Protein AF-A0A3P3R3I9-F1 (afdb_monomer_lite)

pLDDT: mean 73.8, std 19.0, range [37.38, 93.25]

Foldseek 3Di:
DDPCQPDPVPVFKGWDCPDPPDIDIDTPDPVVRVVQVVCVVCCVPDNDPVSVVVVVVVVVVPVPPPDDPPDDD

Structure (mmCIF, N/CA/C/O backbone):
data_AF-A0A3P3R3I9-F1
#
_entry.id   AF-A0A3P3R3I9-F1
#
loop_
_atom_site.group_PDB
_atom_site.id
_atom_site.type_symbol
_atom_site.label_atom_id
_atom_site.label_alt_id
_atom_site.label_comp_id
_atom_site.label_asym_id
_atom_site.label_entity_id
_atom_site.label_seq_id
_atom_site.pdbx_PDB_ins_code
_atom_site.Cartn_x
_atom_site.Cartn_y
_atom_site.Cartn_z
_atom_site.occupancy
_atom_site.B_iso_or_equiv
_atom_site.auth_seq_id
_atom_site.auth_comp_id
_atom_site.auth_asym_id
_atom_site.auth_atom_id
_atom_site.pdbx_PDB_model_num
ATOM 1 N N . MET A 1 1 ? 10.165 -11.697 -24.819 1.00 37.38 1 MET A N 1
ATOM 2 C CA . MET A 1 1 ? 10.441 -10.685 -23.776 1.00 37.38 1 MET A CA 1
ATOM 3 C C . MET A 1 1 ? 9.626 -11.044 -22.538 1.00 37.38 1 MET A C 1
ATOM 5 O O . MET A 1 1 ? 8.441 -10.741 -22.502 1.00 37.38 1 MET A O 1
ATOM 9 N N . TYR A 1 2 ? 10.196 -11.761 -21.567 1.00 42.72 2 TYR A N 1
ATOM 10 C CA . TYR A 1 2 ? 9.486 -12.051 -20.317 1.00 42.72 2 TYR A CA 1
ATOM 11 C C . TYR A 1 2 ? 9.442 -10.772 -19.479 1.00 42.72 2 TYR A C 1
ATOM 13 O O . TYR A 1 2 ? 10.471 -10.322 -18.973 1.00 42.72 2 TYR A O 1
ATOM 21 N N . ARG A 1 3 ? 8.259 -10.160 -19.368 1.00 43.31 3 ARG A N 1
ATOM 22 C CA . ARG A 1 3 ? 7.984 -9.123 -18.371 1.00 43.31 3 ARG A CA 1
ATOM 23 C C . ARG A 1 3 ? 8.166 -9.798 -17.012 1.00 43.31 3 ARG A C 1
ATOM 25 O O . ARG A 1 3 ? 7.313 -10.574 -16.600 1.00 43.31 3 ARG A O 1
ATOM 32 N N . ARG A 1 4 ? 9.304 -9.574 -16.349 1.00 46.06 4 ARG A N 1
ATOM 33 C CA . ARG A 1 4 ? 9.442 -9.919 -14.932 1.00 46.06 4 ARG A CA 1
ATOM 34 C C . ARG A 1 4 ? 8.528 -8.972 -14.166 1.00 46.06 4 ARG A C 1
ATOM 36 O O . ARG A 1 4 ? 8.936 -7.877 -13.795 1.00 46.06 4 ARG A O 1
ATOM 43 N N . GLU A 1 5 ? 7.280 -9.381 -13.978 1.00 51.84 5 GLU A N 1
ATOM 44 C CA . GLU A 1 5 ? 6.460 -8.880 -12.882 1.00 51.84 5 GLU A CA 1
ATOM 45 C C . GLU A 1 5 ? 7.141 -9.382 -11.614 1.00 51.84 5 GLU A C 1
ATOM 47 O O . GLU A 1 5 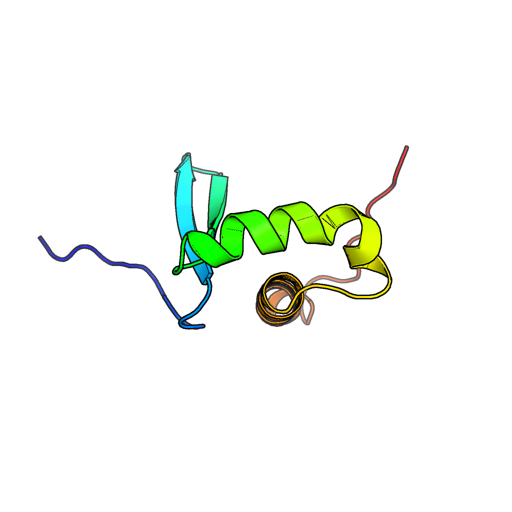? 6.996 -10.533 -11.20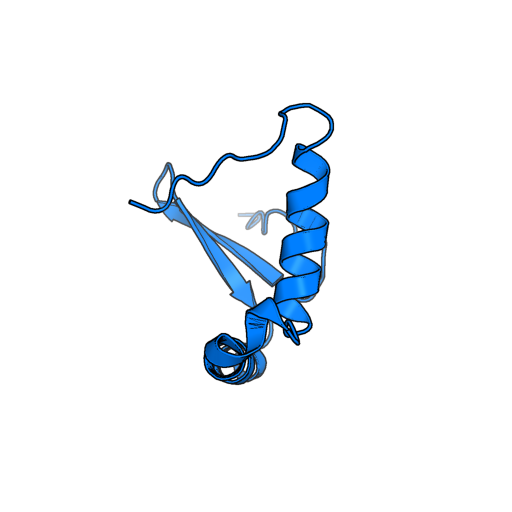7 1.00 51.84 5 GLU A O 1
ATOM 52 N N . ASN A 1 6 ? 8.047 -8.564 -11.085 1.00 45.94 6 ASN A N 1
ATOM 53 C CA . ASN A 1 6 ? 8.822 -8.902 -9.910 1.00 45.94 6 ASN A CA 1
ATOM 54 C C . ASN A 1 6 ? 7.882 -8.912 -8.697 1.00 45.94 6 ASN A C 1
ATOM 56 O O . ASN A 1 6 ? 7.763 -7.919 -7.989 1.00 45.94 6 ASN A O 1
ATOM 60 N N . GLY A 1 7 ? 7.228 -10.053 -8.482 1.00 47.25 7 GLY A N 1
ATOM 61 C CA . GLY A 1 7 ? 6.697 -10.476 -7.196 1.00 47.25 7 GLY A CA 1
ATOM 62 C C . GLY A 1 7 ? 5.358 -9.867 -6.803 1.00 47.25 7 GLY A C 1
ATOM 63 O O . GLY A 1 7 ? 5.289 -9.070 -5.870 1.00 47.25 7 GLY A O 1
ATOM 64 N N . ASN A 1 8 ? 4.269 -10.390 -7.367 1.00 53.97 8 ASN A N 1
ATOM 65 C CA . ASN A 1 8 ? 2.953 -10.358 -6.719 1.00 53.97 8 ASN A CA 1
ATOM 66 C C . ASN A 1 8 ? 2.944 -11.343 -5.532 1.00 53.97 8 ASN A C 1
ATOM 68 O O . ASN A 1 8 ? 2.110 -12.239 -5.470 1.00 53.97 8 ASN A O 1
ATOM 72 N N . ALA A 1 9 ? 3.883 -11.219 -4.589 1.00 59.94 9 ALA A N 1
ATOM 73 C CA . ALA A 1 9 ? 4.011 -12.154 -3.467 1.00 59.94 9 ALA A CA 1
ATOM 74 C C . ALA A 1 9 ? 2.778 -12.144 -2.543 1.00 59.94 9 ALA A C 1
ATOM 76 O O . ALA A 1 9 ? 2.576 -13.075 -1.773 1.00 59.94 9 ALA A O 1
ATOM 77 N N . THR A 1 10 ? 1.944 -11.102 -2.628 1.00 69.25 10 THR A N 1
ATOM 78 C CA . THR A 1 10 ? 0.738 -10.948 -1.804 1.00 69.25 10 THR A CA 1
ATOM 79 C C . THR A 1 10 ? -0.572 -11.121 -2.560 1.00 69.25 10 THR A C 1
ATOM 81 O O . THR A 1 10 ? -1.620 -11.171 -1.925 1.00 69.25 10 THR A O 1
ATOM 84 N N . GLY A 1 11 ? -0.554 -11.151 -3.897 1.00 80.50 11 GLY A N 1
ATOM 85 C CA . GLY A 1 11 ? -1.765 -11.203 -4.730 1.00 80.50 11 GLY A CA 1
ATOM 86 C C . GLY A 1 11 ? -2.684 -9.969 -4.665 1.00 80.50 11 GLY A C 1
ATOM 87 O O . GLY A 1 11 ? -3.562 -9.839 -5.510 1.00 80.50 11 GLY A O 1
ATOM 88 N N . VAL A 1 12 ? -2.477 -9.050 -3.714 1.00 87.12 12 VAL A N 1
ATOM 89 C CA . VAL A 1 12 ? -3.330 -7.867 -3.487 1.00 87.12 12 VAL A CA 1
ATOM 90 C C . VAL A 1 12 ? -2.610 -6.538 -3.716 1.00 87.12 12 VAL A C 1
ATOM 92 O O . VAL A 1 12 ? -3.256 -5.553 -4.067 1.00 87.12 12 VAL A O 1
ATOM 95 N N . LEU A 1 13 ? -1.281 -6.500 -3.568 1.00 87.88 13 LEU A N 1
ATOM 96 C CA . LEU A 1 13 ? -0.449 -5.319 -3.808 1.00 87.88 13 LEU A CA 1
ATOM 97 C C . LEU A 1 13 ? 0.578 -5.592 -4.907 1.00 87.88 13 LEU A C 1
ATOM 99 O O . LEU A 1 13 ? 1.216 -6.645 -4.934 1.00 87.88 13 LEU A O 1
ATOM 103 N N . MET A 1 14 ? 0.769 -4.598 -5.769 1.00 86.50 14 MET A N 1
ATOM 104 C CA . MET A 1 14 ? 1.765 -4.571 -6.830 1.00 86.50 14 MET A CA 1
ATOM 105 C C . MET A 1 14 ? 2.755 -3.432 -6.580 1.00 86.50 14 MET A C 1
ATOM 107 O O . MET A 1 14 ? 2.367 -2.279 -6.375 1.00 86.50 14 MET A O 1
ATOM 111 N N . ALA A 1 15 ? 4.043 -3.766 -6.614 1.00 83.75 15 ALA A N 1
ATOM 112 C CA . ALA A 1 15 ? 5.133 -2.803 -6.567 1.00 83.75 15 ALA A CA 1
ATOM 113 C C . ALA A 1 15 ? 5.582 -2.465 -7.997 1.00 83.75 15 ALA A C 1
ATOM 115 O O . ALA A 1 15 ? 5.892 -3.353 -8.788 1.00 83.75 15 ALA A O 1
ATOM 116 N N . VAL A 1 16 ? 5.621 -1.177 -8.327 1.00 84.12 16 VAL A N 1
ATOM 117 C CA . VAL A 1 16 ? 5.997 -0.653 -9.642 1.00 84.12 16 VAL A CA 1
ATOM 118 C C . VAL A 1 16 ? 7.188 0.278 -9.472 1.00 84.12 16 VAL A C 1
ATOM 120 O O . VAL A 1 16 ? 7.094 1.282 -8.773 1.00 84.12 16 VAL A O 1
ATOM 123 N N . ILE A 1 17 ? 8.307 -0.042 -10.118 1.00 83.62 17 ILE A N 1
ATOM 124 C CA . ILE A 1 17 ? 9.483 0.835 -10.161 1.00 83.62 17 ILE A CA 1
ATOM 125 C C . ILE A 1 17 ? 9.185 1.954 -11.164 1.00 83.62 17 ILE A C 1
ATOM 127 O O . ILE A 1 17 ? 9.184 1.709 -12.369 1.00 83.62 17 ILE A O 1
ATOM 131 N N . ASP A 1 18 ? 8.901 3.165 -10.685 1.00 81.12 18 ASP A N 1
ATOM 132 C CA . ASP A 1 18 ? 8.641 4.318 -11.561 1.00 81.12 18 ASP A CA 1
ATOM 133 C C . ASP A 1 18 ? 9.870 5.215 -11.764 1.00 81.12 18 ASP A C 1
ATOM 135 O O . ASP A 1 18 ? 9.968 5.891 -12.788 1.00 81.12 18 ASP A O 1
ATOM 139 N N . LYS A 1 19 ? 10.843 5.186 -10.843 1.00 83.50 19 LYS A N 1
ATOM 140 C CA . LYS A 1 19 ? 12.154 5.842 -11.007 1.00 83.50 19 LYS A CA 1
ATOM 141 C C . LYS A 1 19 ? 13.265 4.914 -10.519 1.00 83.50 19 LYS A C 1
ATOM 143 O O . LYS A 1 19 ? 12.984 4.018 -9.727 1.00 83.50 19 LYS A O 1
ATOM 148 N N . PRO A 1 20 ? 14.536 5.164 -10.891 1.00 82.25 20 PRO A N 1
ATOM 149 C CA . PRO A 1 20 ? 15.661 4.327 -10.466 1.00 82.25 20 PRO A CA 1
ATOM 150 C C . PRO A 1 20 ? 15.719 4.069 -8.952 1.00 82.25 20 PRO A C 1
ATOM 152 O O . PRO A 1 20 ? 16.102 2.984 -8.534 1.00 82.25 20 PRO A O 1
ATOM 155 N N . ASN A 1 21 ? 15.268 5.040 -8.148 1.00 85.75 21 ASN A N 1
ATOM 156 C CA . ASN A 1 21 ? 15.264 4.971 -6.684 1.00 85.75 21 ASN A CA 1
ATOM 157 C C . ASN A 1 21 ? 13.853 5.083 -6.076 1.00 85.75 21 ASN A C 1
ATOM 159 O O . ASN A 1 21 ? 13.725 5.382 -4.891 1.00 85.75 21 ASN A O 1
ATOM 163 N N . HIS A 1 22 ? 12.791 4.917 -6.870 1.00 82.38 22 HIS A N 1
ATOM 164 C CA . HIS A 1 22 ? 11.417 5.070 -6.391 1.00 82.38 22 HIS A CA 1
ATOM 165 C C . HIS A 1 22 ? 10.546 3.899 -6.840 1.00 82.38 22 HIS A C 1
ATOM 167 O O . HIS A 1 22 ? 10.506 3.541 -8.020 1.00 82.38 22 HIS A O 1
ATOM 173 N N . VAL A 1 23 ? 9.844 3.322 -5.865 1.00 83.81 23 VAL A N 1
ATOM 174 C CA . VAL A 1 23 ? 8.881 2.244 -6.064 1.00 83.81 23 VAL A CA 1
ATOM 175 C C . VAL A 1 23 ? 7.527 2.721 -5.569 1.00 83.81 23 VAL A C 1
ATOM 177 O O . VAL A 1 23 ? 7.348 3.006 -4.387 1.00 83.81 23 VAL A O 1
ATOM 180 N N . SER A 1 24 ? 6.564 2.768 -6.476 1.00 85.06 24 SER A N 1
ATOM 181 C CA . SER A 1 24 ? 5.162 2.991 -6.161 1.00 85.06 24 SER A CA 1
ATOM 182 C C . SER A 1 24 ? 4.489 1.671 -5.804 1.00 85.06 24 SER A C 1
ATOM 184 O O . SER A 1 24 ? 4.649 0.676 -6.506 1.00 85.06 24 SER A O 1
ATOM 186 N N . VAL A 1 25 ? 3.680 1.662 -4.746 1.00 86.44 25 VAL A N 1
ATOM 187 C CA . VAL A 1 25 ? 2.832 0.516 -4.397 1.00 86.44 25 VAL A CA 1
ATOM 188 C C . VAL A 1 25 ? 1.388 0.847 -4.735 1.00 86.44 25 VAL A C 1
ATOM 190 O O . VAL A 1 25 ? 0.892 1.922 -4.392 1.00 86.44 25 VAL A O 1
ATOM 193 N N . ARG A 1 26 ? 0.714 -0.069 -5.428 1.00 88.56 26 ARG A N 1
ATOM 194 C CA . ARG A 1 26 ? -0.688 0.070 -5.829 1.00 88.56 26 ARG A CA 1
ATOM 195 C C . ARG A 1 26 ? -1.424 -1.252 -5.608 1.00 88.56 26 ARG A C 1
ATOM 197 O O . ARG A 1 26 ? -0.798 -2.303 -5.741 1.00 88.56 26 ARG A O 1
ATOM 204 N N . PRO A 1 27 ? -2.721 -1.236 -5.274 1.00 89.56 27 PRO A N 1
ATOM 205 C CA . PRO A 1 27 ? -3.502 -2.459 -5.248 1.00 89.56 27 PRO A CA 1
ATOM 206 C C . PRO A 1 27 ? -3.640 -3.045 -6.651 1.00 89.56 27 PRO A C 1
ATOM 208 O O . PRO A 1 27 ? -3.654 -2.317 -7.644 1.00 89.56 27 PRO A O 1
ATOM 211 N N . VAL A 1 28 ? -3.751 -4.370 -6.718 1.00 88.62 28 VAL A N 1
ATOM 212 C CA . VAL A 1 28 ? -4.036 -5.086 -7.971 1.00 88.62 28 VAL A CA 1
ATOM 213 C C . VAL A 1 28 ? -5.436 -4.732 -8.475 1.00 88.62 28 VAL A C 1
ATOM 215 O O . VAL A 1 28 ? -5.635 -4.535 -9.672 1.00 88.62 28 VAL A O 1
ATOM 218 N N . ASN A 1 29 ? -6.398 -4.603 -7.559 1.00 87.81 29 ASN A N 1
ATOM 219 C CA . ASN A 1 29 ? -7.751 -4.175 -7.875 1.00 87.81 29 ASN A CA 1
ATOM 220 C C . ASN A 1 29 ? -7.869 -2.641 -7.760 1.00 87.81 29 ASN A C 1
ATOM 222 O O . ASN A 1 29 ? -7.658 -2.085 -6.679 1.00 87.81 29 ASN A O 1
ATOM 226 N N . PRO A 1 30 ? -8.226 -1.932 -8.844 1.00 86.00 30 PRO A N 1
ATOM 227 C CA . PRO A 1 30 ? -8.339 -0.477 -8.830 1.00 86.00 30 PRO A CA 1
ATOM 228 C C . PRO A 1 30 ? -9.472 0.042 -7.935 1.00 86.00 30 PRO A C 1
ATOM 230 O O . PRO A 1 30 ? -9.378 1.171 -7.458 1.00 86.00 30 PRO A O 1
ATOM 233 N N . LEU A 1 31 ? -10.514 -0.757 -7.669 1.00 89.19 31 LEU A N 1
ATOM 234 C CA . LEU A 1 31 ? -11.608 -0.364 -6.771 1.00 89.19 31 LEU A CA 1
ATOM 235 C C . LEU A 1 31 ? -11.115 -0.176 -5.333 1.00 89.19 31 LEU A C 1
ATOM 237 O O . LEU A 1 31 ? -11.474 0.801 -4.677 1.00 89.19 31 LEU A O 1
ATOM 241 N N . ASP A 1 32 ? -10.209 -1.047 -4.886 1.00 89.81 32 ASP A N 1
ATOM 242 C CA . ASP A 1 32 ? -9.635 -0.965 -3.544 1.00 89.81 32 ASP A CA 1
ATOM 243 C C . ASP A 1 32 ? -8.750 0.277 -3.373 1.00 89.81 32 ASP A C 1
ATOM 245 O O . ASP A 1 32 ? -8.511 0.709 -2.250 1.00 89.81 32 ASP A O 1
ATOM 249 N N . MET A 1 33 ? -8.286 0.906 -4.462 1.00 89.81 33 MET A N 1
ATOM 250 C CA . MET A 1 33 ? -7.480 2.128 -4.379 1.00 89.81 33 MET A CA 1
ATOM 251 C C . MET A 1 33 ? -8.269 3.288 -3.769 1.00 89.81 33 MET A C 1
ATOM 253 O O . MET A 1 33 ? -7.727 4.021 -2.941 1.00 89.81 33 MET A O 1
ATOM 257 N N . MET A 1 34 ? -9.531 3.468 -4.170 1.00 91.81 34 MET A N 1
ATOM 258 C CA . MET A 1 34 ? -10.351 4.563 -3.643 1.00 91.81 34 MET A CA 1
ATOM 259 C C . MET A 1 34 ? -10.686 4.332 -2.175 1.00 91.81 34 MET A C 1
ATOM 261 O O . MET A 1 34 ? -10.453 5.217 -1.357 1.00 91.81 34 MET A O 1
ATOM 265 N N . GLU A 1 35 ? -11.114 3.122 -1.823 1.00 92.25 35 GLU A N 1
ATOM 266 C CA . GLU A 1 35 ? -11.405 2.749 -0.435 1.00 92.25 35 GLU A CA 1
ATOM 267 C C . GLU A 1 35 ? -10.166 2.872 0.457 1.00 92.25 35 GLU A C 1
ATOM 269 O O . GLU A 1 35 ? -10.223 3.401 1.570 1.00 92.25 35 GLU A O 1
ATOM 274 N N . TRP A 1 36 ? -9.001 2.483 -0.060 1.00 92.44 36 TRP A N 1
ATOM 275 C CA . TRP A 1 36 ? -7.748 2.621 0.664 1.00 92.44 36 TRP A CA 1
ATOM 276 C C . TRP A 1 36 ? -7.368 4.085 0.899 1.00 92.44 36 TRP A C 1
ATOM 278 O O . TRP A 1 36 ? -6.969 4.445 2.009 1.00 92.44 36 TRP A O 1
ATOM 288 N N . ILE A 1 37 ? -7.538 4.959 -0.097 1.00 90.44 37 ILE A N 1
ATOM 289 C CA . ILE A 1 37 ? -7.340 6.405 0.080 1.00 90.44 37 ILE A CA 1
ATOM 290 C C . ILE A 1 37 ? -8.353 6.975 1.083 1.00 90.44 37 ILE A C 1
ATOM 292 O O . ILE A 1 37 ? -7.961 7.740 1.965 1.00 90.44 37 ILE A O 1
ATOM 296 N N . ASN A 1 38 ? -9.620 6.575 0.994 1.00 93.06 38 ASN A N 1
ATOM 297 C CA . ASN A 1 38 ? -10.686 7.041 1.882 1.00 93.06 38 ASN A CA 1
ATOM 298 C C . ASN A 1 38 ? -10.465 6.603 3.336 1.00 93.06 38 ASN A C 1
ATOM 300 O O . ASN A 1 38 ? -10.854 7.316 4.255 1.00 93.06 38 ASN A O 1
ATOM 304 N N . SER A 1 39 ? -9.775 5.481 3.560 1.00 91.12 39 SER A N 1
ATOM 305 C CA . SER A 1 39 ? -9.435 4.983 4.899 1.00 91.12 39 SER A CA 1
ATOM 306 C C . SER A 1 39 ? -8.311 5.756 5.610 1.00 91.12 39 SER A C 1
ATOM 308 O O . SER A 1 39 ? -8.041 5.511 6.787 1.00 91.12 39 SER A O 1
ATOM 310 N N . ARG A 1 40 ? -7.636 6.697 4.926 1.00 90.31 40 ARG A N 1
ATOM 311 C CA . ARG A 1 40 ? -6.512 7.477 5.483 1.00 90.31 40 ARG A CA 1
ATOM 312 C C . ARG A 1 40 ? -6.810 8.160 6.827 1.00 90.31 40 ARG A C 1
ATOM 314 O O . ARG A 1 40 ? -5.936 8.074 7.691 1.00 90.31 40 ARG A O 1
ATOM 321 N N . PRO A 1 41 ? -7.975 8.805 7.052 1.00 93.25 41 PRO A N 1
ATOM 322 C CA . PRO A 1 41 ? -8.258 9.494 8.311 1.00 93.25 41 PRO A CA 1
ATOM 323 C C . PRO A 1 41 ? -8.245 8.559 9.525 1.00 93.25 41 PRO A C 1
ATOM 325 O O . PRO A 1 41 ? -7.789 8.956 10.590 1.00 93.25 41 PRO A O 1
ATOM 328 N N . THR A 1 42 ? -8.677 7.305 9.354 1.00 89.44 42 THR A N 1
ATOM 329 C CA . THR A 1 42 ? -8.759 6.307 10.433 1.00 89.44 42 THR A CA 1
ATOM 330 C C . THR A 1 42 ? -7.592 5.324 10.424 1.00 89.44 42 THR A C 1
ATOM 332 O O . THR A 1 42 ? -7.576 4.397 11.224 1.00 89.44 42 THR A O 1
ATOM 335 N N . ALA A 1 43 ? -6.597 5.485 9.545 1.00 85.94 43 ALA A N 1
ATOM 336 C CA . ALA A 1 43 ? -5.572 4.464 9.310 1.00 85.94 43 ALA A CA 1
ATOM 337 C C . ALA A 1 43 ? -4.706 4.133 10.542 1.00 85.94 43 ALA A C 1
ATOM 339 O O . ALA A 1 43 ? -4.122 3.052 10.594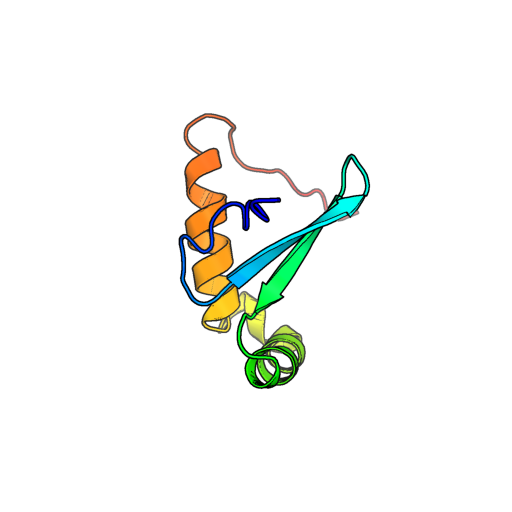 1.00 85.94 43 ALA A O 1
ATOM 340 N N . LYS A 1 44 ? -4.619 5.042 11.525 1.00 83.62 44 LYS A N 1
ATOM 341 C CA . LYS A 1 44 ? -3.911 4.805 12.796 1.00 83.62 44 LYS A CA 1
ATOM 342 C C . LYS A 1 44 ? -4.690 3.895 13.751 1.00 83.62 44 LYS A C 1
ATOM 344 O O . LYS A 1 44 ? -4.078 3.094 14.444 1.00 83.62 44 LYS A O 1
ATOM 349 N N . GLU A 1 45 ? -6.012 4.028 13.785 1.00 90.94 45 GLU A N 1
ATOM 350 C CA . GLU A 1 45 ? -6.892 3.335 14.738 1.00 90.94 45 GLU A CA 1
ATOM 351 C C . GLU A 1 45 ? -7.511 2.078 14.112 1.00 90.94 45 GLU A C 1
ATOM 353 O O . GLU A 1 45 ? -7.573 1.022 14.736 1.00 90.94 45 GLU A O 1
ATOM 358 N N . ASN A 1 46 ? -7.910 2.174 12.843 1.00 89.00 46 ASN A N 1
ATOM 359 C CA . ASN A 1 46 ? -8.465 1.096 12.037 1.00 89.00 46 ASN A CA 1
ATOM 360 C C . ASN A 1 46 ? -7.806 1.079 10.642 1.00 89.00 46 ASN A C 1
ATOM 362 O O . ASN A 1 46 ? -8.357 1.626 9.679 1.00 89.00 46 ASN A O 1
ATOM 366 N N . PRO A 1 47 ? -6.605 0.484 10.511 1.00 88.25 47 PRO A N 1
ATOM 367 C CA . PRO A 1 47 ? -5.924 0.386 9.229 1.00 88.25 47 PRO A CA 1
ATOM 368 C C . PRO A 1 47 ? -6.704 -0.500 8.255 1.00 88.25 47 PRO A C 1
ATOM 370 O O . PRO A 1 47 ? -7.077 -1.631 8.578 1.00 88.25 47 PRO A O 1
ATOM 373 N N . TYR A 1 48 ? -6.879 -0.014 7.027 1.00 93.19 48 TYR A N 1
ATOM 374 C CA . TYR A 1 48 ? -7.446 -0.801 5.934 1.00 93.19 48 TYR A CA 1
ATOM 375 C C . TYR A 1 48 ? -6.603 -2.046 5.637 1.00 93.19 48 TYR A C 1
ATOM 377 O O . TYR A 1 48 ? -5.396 -2.072 5.900 1.00 93.19 48 TYR A O 1
ATOM 385 N N . TYR A 1 49 ? -7.222 -3.092 5.084 1.00 91.12 49 TYR A N 1
ATOM 386 C CA . TYR A 1 49 ? -6.555 -4.387 4.916 1.00 91.12 49 TYR A CA 1
ATOM 387 C C . T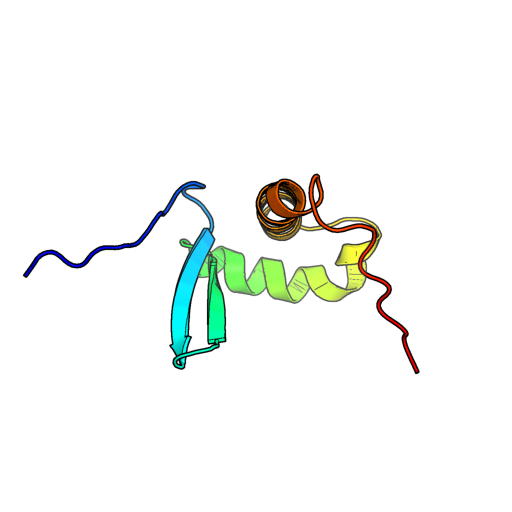YR A 1 49 ? -5.278 -4.285 4.062 1.00 91.12 49 TYR A C 1
ATOM 389 O O . TYR A 1 49 ? -4.276 -4.901 4.410 1.00 91.12 49 TYR A O 1
ATOM 397 N N . LEU A 1 50 ? -5.252 -3.422 3.038 1.00 90.81 50 LEU A N 1
ATOM 398 C CA . LEU A 1 50 ? -4.048 -3.162 2.237 1.00 90.81 50 LEU A CA 1
ATOM 399 C C . LEU A 1 50 ? -2.921 -2.501 3.041 1.00 90.81 50 LEU A C 1
ATOM 401 O O . LEU A 1 50 ? -1.755 -2.841 2.848 1.00 90.81 50 LEU A O 1
ATOM 405 N N . THR A 1 51 ? -3.247 -1.612 3.986 1.00 89.62 51 THR A N 1
ATOM 406 C CA . THR A 1 51 ? -2.265 -1.050 4.929 1.00 89.62 51 THR A CA 1
ATOM 407 C C . THR A 1 51 ? -1.674 -2.150 5.806 1.00 89.62 51 THR A C 1
ATOM 409 O O . THR A 1 51 ? -0.464 -2.171 6.020 1.00 89.62 51 THR A O 1
ATOM 412 N N . LYS A 1 52 ? -2.504 -3.092 6.278 1.00 88.69 52 LYS A N 1
ATOM 413 C CA . LYS A 1 52 ? -2.039 -4.247 7.064 1.00 88.69 52 LYS A CA 1
ATOM 414 C C . LYS A 1 52 ? -1.113 -5.136 6.235 1.00 88.69 52 LYS A C 1
ATOM 416 O O . LYS A 1 52 ? -0.030 -5.470 6.699 1.00 88.69 52 LYS A O 1
ATOM 421 N N . THR A 1 53 ? -1.488 -5.451 4.995 1.00 87.88 53 THR A N 1
ATOM 422 C CA . THR A 1 53 ? -0.651 -6.247 4.088 1.00 87.88 53 THR A CA 1
ATOM 423 C C . THR A 1 5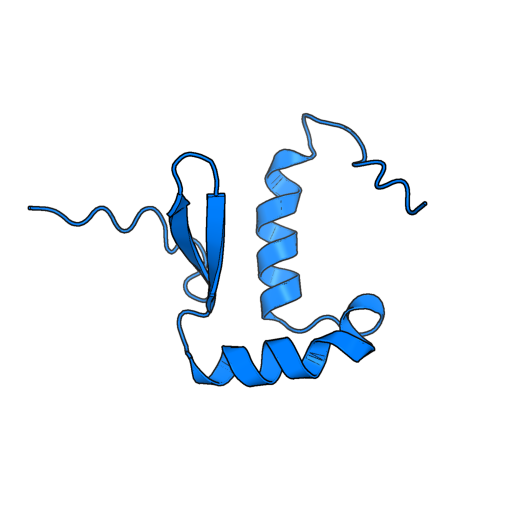3 ? 0.679 -5.557 3.795 1.00 87.88 53 THR A C 1
ATOM 425 O O . THR A 1 53 ? 1.727 -6.192 3.898 1.00 87.88 53 THR A O 1
ATOM 428 N N . LEU A 1 54 ? 0.667 -4.254 3.496 1.00 85.81 54 LEU A N 1
ATOM 429 C CA . LEU A 1 54 ? 1.888 -3.479 3.276 1.00 85.81 54 LEU A CA 1
ATOM 430 C C . LEU A 1 54 ? 2.783 -3.477 4.524 1.00 85.81 54 LEU A C 1
ATOM 432 O O . LEU A 1 54 ? 3.993 -3.683 4.415 1.00 85.81 54 LEU A O 1
ATOM 436 N N . ALA A 1 55 ? 2.187 -3.302 5.707 1.00 83.81 55 ALA A N 1
ATOM 437 C CA . ALA A 1 55 ? 2.901 -3.358 6.975 1.00 83.81 55 ALA A CA 1
ATOM 438 C C . ALA A 1 55 ? 3.564 -4.729 7.186 1.00 83.81 55 ALA A C 1
ATOM 440 O O . ALA A 1 55 ? 4.759 -4.775 7.476 1.00 83.81 55 ALA A O 1
ATOM 441 N N . SER A 1 56 ? 2.845 -5.833 6.961 1.00 82.69 56 SER A N 1
ATOM 442 C CA . SER A 1 56 ? 3.383 -7.195 7.084 1.00 82.69 56 SER A CA 1
ATOM 443 C C . SER A 1 56 ? 4.594 -7.447 6.180 1.00 82.69 56 SER A C 1
ATOM 445 O O . SER A 1 56 ? 5.558 -8.056 6.631 1.00 82.69 56 SER A O 1
ATOM 447 N N . ILE A 1 57 ? 4.593 -6.932 4.945 1.00 76.94 57 ILE A N 1
ATOM 448 C CA . ILE A 1 57 ? 5.754 -7.034 4.040 1.00 76.94 57 ILE A CA 1
ATOM 449 C C . ILE A 1 57 ? 6.913 -6.158 4.541 1.00 76.94 57 ILE A C 1
ATOM 451 O O . ILE A 1 57 ? 8.073 -6.559 4.488 1.00 76.94 57 ILE A O 1
ATOM 455 N N . SER A 1 58 ? 6.611 -4.956 5.043 1.00 69.31 58 SER A N 1
ATOM 456 C CA . SER A 1 58 ? 7.627 -4.006 5.522 1.00 69.31 58 SER A CA 1
ATOM 457 C C . SER A 1 58 ? 8.326 -4.443 6.819 1.00 69.31 58 SER A C 1
ATOM 459 O O . SER A 1 58 ? 9.456 -4.030 7.084 1.00 69.31 58 SER A O 1
ATOM 461 N N . ILE A 1 59 ? 7.681 -5.298 7.620 1.00 57.25 59 ILE A N 1
ATOM 462 C CA . ILE A 1 59 ? 8.204 -5.790 8.901 1.00 57.25 59 ILE A CA 1
ATOM 463 C C . ILE A 1 59 ? 9.325 -6.817 8.705 1.00 57.25 59 ILE A C 1
ATOM 465 O O . ILE A 1 59 ? 10.254 -6.828 9.508 1.00 57.25 59 ILE A O 1
ATOM 469 N N . SER A 1 60 ? 9.345 -7.572 7.600 1.00 50.31 60 SER A N 1
ATOM 470 C CA . SER A 1 60 ? 10.437 -8.515 7.297 1.00 50.31 60 SER A CA 1
ATOM 471 C C . SER A 1 60 ? 11.817 -7.860 7.100 1.00 50.31 60 SER A C 1
ATOM 473 O O . SER A 1 60 ? 12.809 -8.572 6.980 1.00 50.31 60 SER A O 1
ATOM 475 N N . ILE A 1 61 ? 11.921 -6.523 7.087 1.00 49.34 61 ILE A N 1
ATOM 476 C CA . ILE A 1 61 ? 13.201 -5.788 7.003 1.00 49.34 61 ILE A CA 1
ATOM 477 C C . ILE A 1 61 ? 13.651 -5.242 8.377 1.00 49.34 61 ILE A C 1
ATOM 479 O O . ILE A 1 61 ? 14.759 -4.718 8.512 1.00 49.34 61 ILE A O 1
ATOM 483 N N . ARG A 1 62 ? 12.831 -5.374 9.430 1.00 46.31 62 ARG A N 1
ATOM 484 C CA . ARG A 1 62 ? 13.131 -4.806 10.757 1.00 46.31 62 ARG A CA 1
ATOM 485 C C . ARG A 1 62 ? 13.980 -5.693 11.663 1.00 46.31 62 ARG A C 1
ATOM 487 O O . ARG A 1 62 ? 14.618 -5.147 12.556 1.00 46.31 62 ARG A O 1
ATOM 494 N N . ASP A 1 63 ? 14.101 -6.991 11.396 1.00 44.75 63 ASP A N 1
ATOM 495 C CA . ASP A 1 63 ? 14.969 -7.857 12.212 1.00 44.75 63 ASP A CA 1
ATOM 496 C C . ASP A 1 63 ? 16.477 -7.593 12.011 1.00 44.75 63 ASP A C 1
ATOM 498 O O . ASP A 1 63 ? 17.287 -8.117 12.765 1.00 44.75 63 ASP A O 1
ATOM 502 N N . ASN A 1 64 ? 16.875 -6.724 11.066 1.00 47.38 64 ASN A N 1
ATOM 503 C CA . ASN A 1 64 ? 18.277 -6.301 10.896 1.00 47.38 64 ASN A CA 1
ATOM 504 C C . ASN A 1 64 ? 18.522 -4.781 10.880 1.00 47.38 64 ASN A C 1
ATOM 506 O O . ASN A 1 64 ? 19.665 -4.349 10.724 1.00 47.38 64 ASN A O 1
ATOM 510 N N . ARG A 1 65 ? 17.497 -3.935 11.041 1.00 47.53 65 ARG A N 1
ATOM 511 C CA . ARG A 1 65 ? 17.672 -2.481 11.209 1.00 47.53 65 ARG A CA 1
ATOM 512 C C . ARG A 1 65 ? 16.608 -1.981 12.174 1.00 47.53 65 ARG A C 1
ATOM 514 O O . ARG A 1 65 ? 15.425 -2.041 11.856 1.00 47.53 65 ARG A O 1
ATOM 521 N N . GLY A 1 66 ? 17.063 -1.527 13.344 1.00 48.12 66 GLY A N 1
ATOM 522 C CA . GLY A 1 66 ? 16.251 -1.098 14.485 1.00 48.12 66 GLY A CA 1
ATOM 523 C C . GLY A 1 66 ? 15.180 -0.035 14.183 1.00 48.12 66 GLY A C 1
ATOM 524 O O . GLY A 1 66 ? 14.997 0.381 13.037 1.00 48.12 66 GLY A O 1
ATOM 525 N N . PRO A 1 67 ? 14.429 0.402 15.212 1.00 49.16 67 PRO A N 1
ATOM 526 C CA . PRO A 1 67 ? 13.212 1.186 15.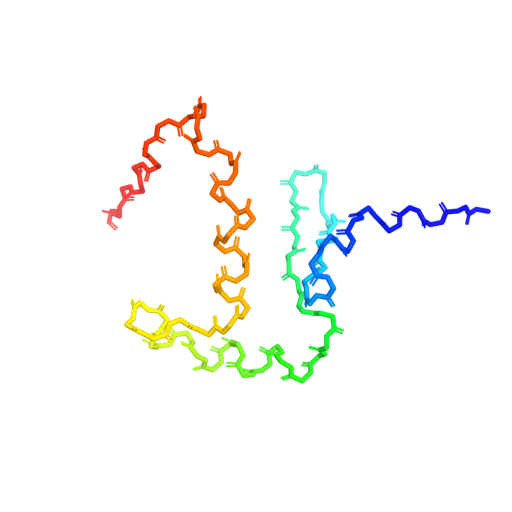041 1.00 49.16 67 PRO A CA 1
ATOM 527 C C . PRO A 1 67 ? 13.470 2.424 14.183 1.00 49.16 67 PRO A C 1
ATOM 529 O O . PRO A 1 67 ? 14.346 3.240 14.468 1.00 49.16 67 PRO A O 1
ATOM 532 N N . CYS A 1 68 ? 12.703 2.546 13.100 1.00 52.72 68 CYS A N 1
ATOM 533 C CA . CYS A 1 68 ? 12.732 3.714 12.237 1.00 52.72 68 CYS A CA 1
ATOM 534 C C . CYS A 1 68 ? 12.236 4.913 13.061 1.00 52.72 68 CYS A C 1
ATOM 536 O O . CYS A 1 68 ? 11.029 5.101 13.208 1.00 52.72 68 CYS A O 1
ATOM 538 N N . ASN A 1 69 ? 13.155 5.696 13.628 1.00 46.53 69 ASN A N 1
ATOM 539 C CA . ASN A 1 69 ? 12.847 6.969 14.273 1.00 46.53 69 ASN A CA 1
ATOM 540 C C . ASN A 1 69 ? 12.439 7.977 13.195 1.00 46.53 69 ASN A C 1
ATOM 542 O O . ASN A 1 69 ? 13.278 8.711 12.674 1.00 46.53 69 ASN A O 1
ATOM 546 N N . VAL A 1 70 ? 11.150 8.011 12.847 1.00 48.00 70 VAL A N 1
ATOM 547 C CA . VAL A 1 70 ? 10.593 9.154 12.126 1.00 48.00 70 VAL A CA 1
ATOM 548 C C . VAL A 1 70 ? 10.500 10.302 13.133 1.00 48.00 70 VAL A C 1
ATOM 550 O O . VAL A 1 70 ? 9.674 10.292 14.042 1.00 48.00 70 VAL A O 1
ATOM 553 N N . LYS A 1 71 ? 11.431 11.254 13.045 1.00 38.44 71 LYS A N 1
ATOM 554 C CA . LYS A 1 71 ? 11.271 12.542 13.716 1.00 38.44 71 LYS A CA 1
ATOM 555 C C . LYS A 1 71 ? 10.256 13.330 12.894 1.00 38.44 71 LYS A C 1
ATOM 557 O O . LYS A 1 71 ? 10.508 13.609 11.726 1.00 38.44 71 LYS A O 1
ATOM 562 N N . ILE A 1 72 ? 9.096 13.586 13.484 1.00 45.38 72 ILE A N 1
ATOM 563 C CA . ILE A 1 72 ? 8.174 14.619 13.017 1.00 45.38 72 ILE A CA 1
ATOM 564 C C . ILE A 1 72 ? 8.725 15.922 13.599 1.00 45.38 72 ILE A C 1
ATOM 566 O O . ILE A 1 72 ? 8.806 16.035 14.822 1.00 45.38 72 ILE A O 1
ATOM 570 N N . ASP A 1 73 ? 9.205 16.798 12.719 1.00 43.97 73 ASP A N 1
ATOM 571 C CA . ASP A 1 73 ? 9.442 18.219 13.006 1.00 43.97 73 ASP A CA 1
ATOM 572 C C . ASP A 1 73 ? 8.102 18.965 12.934 1.00 43.97 73 ASP A C 1
ATOM 574 O O . ASP A 1 73 ? 7.321 18.651 11.999 1.00 43.97 73 ASP A O 1
#

Organism: NCBI:txid2490855

Secondary structure (DSSP, 8-state):
--------TTSSEEEEEEETTEEEEEESSHHHHHHHHHTGGGTTTS--HHHHHHHHHHHTTGGGS--------

Sequence (73 aa):
MYRRENGNATGVLMAVIDKPNHVSVRPVNPLDMMEWINSRPTAKENPYYLTKTLASISISIRDNRGPCNVKID

Radius of gyration: 14.37 Å; chains: 1; bounding box: 30×30×39 Å